Protein AF-A0A914ZSB6-F1 (afdb_monomer)

Solvent-accessible surface area (backbone atoms only — not comparable to full-atom values): 6988 Å² total; per-residue (Å²): 134,84,87,85,84,84,81,55,71,68,57,55,54,48,39,54,74,73,74,46,74,53,97,90,50,76,50,69,43,58,64,70,76,95,70,90,73,68,58,32,68,59,38,56,74,74,46,63,84,44,49,72,64,61,69,70,49,90,45,70,54,58,54,48,45,76,74,59,66,66,85,84,46,37,85,42,51,48,76,74,69,22,41,39,44,96,88,36,74,73,33,76,57,59,68,77,58,44,49,53,49,39,41,77,65,67,73,53,133

Radius of gyration: 15.62 Å; Cα contacts (8 Å, |Δi|>4): 97; chains: 1; bounding box: 37×29×42 Å

pLDDT: mean 90.07, std 10.66, range [39.5, 97.38]

Nearest PDB structures (foldseek):
  8u8u-assembly1_B  TM=1.479E-01  e=5.242E+00  Homo sapiens

Foldseek 3Di:
DDPPDDDDPVRQVVCVVVPHDDLVDAAADADEDDDDDDDQVCCVVPPVLVLVVVVPDDDPVVVVVVVDDDPRYFYDHQPSQADCHPVHRGHGDDPVSSVVNCVVSVSHD

InterPro domains:
  IPR036873 Rhodanese-like domain superfamily [G3DSA:3.40.250.10] (1-107)
  IPR036873 Rhodanese-like domain superfamily [SSF52821] (7-81)

Mean predicted aligned error: 4.67 Å

Structure (mmCIF, N/CA/C/O backbone):
data_AF-A0A914ZSB6-F1
#
_entry.id   AF-A0A914ZSB6-F1
#
loop_
_atom_site.group_PDB
_atom_site.id
_atom_site.type_symbol
_atom_site.label_atom_id
_atom_site.label_alt_id
_atom_site.label_comp_id
_atom_site.label_asym_id
_atom_site.label_entity_id
_atom_site.label_seq_id
_atom_site.pdbx_PDB_ins_code
_atom_site.Ca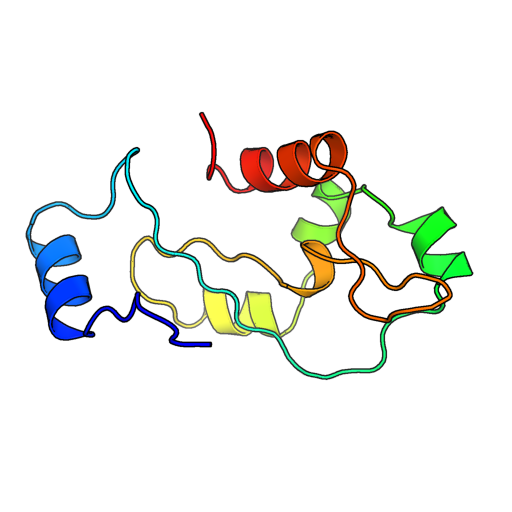rtn_x
_atom_site.Cartn_y
_atom_site.Cartn_z
_atom_site.occupancy
_atom_site.B_iso_or_equiv
_atom_site.auth_seq_id
_atom_site.auth_comp_id
_atom_site.auth_asym_id
_atom_site.auth_atom_id
_atom_site.pdbx_PDB_model_num
ATOM 1 N N . MET A 1 1 ? -20.293 -11.644 -11.214 1.00 39.50 1 MET A N 1
ATOM 2 C CA . MET A 1 1 ? -19.375 -11.891 -10.080 1.00 39.50 1 MET A CA 1
ATOM 3 C C . MET A 1 1 ? -19.821 -11.004 -8.924 1.00 39.50 1 MET A C 1
ATOM 5 O O . MET A 1 1 ? -19.769 -9.793 -9.070 1.00 39.50 1 MET A O 1
ATOM 9 N N . GLN A 1 2 ? -20.371 -11.565 -7.843 1.00 43.78 2 GLN A N 1
ATOM 10 C CA . GLN A 1 2 ? -20.782 -10.763 -6.681 1.00 43.78 2 GLN A CA 1
ATOM 11 C C . GLN A 1 2 ? -19.570 -10.513 -5.777 1.00 43.78 2 GLN A C 1
ATOM 13 O O . GLN A 1 2 ? -19.015 -11.456 -5.217 1.00 43.78 2 GLN A O 1
ATOM 18 N N . LEU A 1 3 ? -19.174 -9.249 -5.628 1.00 52.53 3 LEU A N 1
ATOM 19 C CA . LEU A 1 3 ? -18.281 -8.806 -4.557 1.00 52.53 3 LEU A CA 1
ATOM 20 C C . LEU A 1 3 ? -19.047 -8.943 -3.231 1.00 52.53 3 LEU A C 1
ATOM 22 O O . LEU A 1 3 ? -19.977 -8.183 -2.984 1.00 52.53 3 LEU A O 1
ATOM 26 N N . LYS A 1 4 ? -18.720 -9.949 -2.409 1.00 61.34 4 LYS A N 1
ATOM 27 C CA . LYS A 1 4 ? -19.451 -10.253 -1.160 1.00 61.34 4 LYS A CA 1
ATOM 28 C C . LYS A 1 4 ? -18.893 -9.591 0.107 1.00 61.34 4 LYS A C 1
ATOM 30 O O . LYS A 1 4 ? -19.423 -9.840 1.181 1.00 61.34 4 LYS A O 1
ATOM 35 N N . ASN A 1 5 ? -17.881 -8.729 0.013 1.00 77.25 5 ASN A N 1
ATOM 36 C CA . ASN A 1 5 ? -17.153 -8.253 1.195 1.00 77.25 5 ASN A CA 1
ATOM 37 C C . ASN A 1 5 ? -17.084 -6.719 1.236 1.00 77.25 5 ASN A C 1
ATOM 39 O O . ASN A 1 5 ? -16.064 -6.133 0.885 1.00 77.25 5 ASN A O 1
ATOM 43 N N . PHE A 1 6 ? -18.170 -6.074 1.665 1.00 87.62 6 PHE A N 1
ATOM 44 C CA . PHE A 1 6 ? -18.187 -4.646 1.996 1.00 87.62 6 PHE A CA 1
ATOM 45 C C . PHE A 1 6 ? -18.319 -4.471 3.508 1.00 87.62 6 PHE A C 1
ATOM 47 O O . PHE A 1 6 ? -19.098 -5.171 4.152 1.00 87.62 6 PHE A O 1
ATOM 54 N N . VAL A 1 7 ? -17.576 -3.518 4.069 1.00 88.94 7 VAL A N 1
ATOM 55 C CA . VAL A 1 7 ? -17.634 -3.154 5.488 1.00 88.94 7 VAL A CA 1
ATOM 56 C C . VAL A 1 7 ? -18.040 -1.688 5.586 1.00 88.94 7 VAL A C 1
ATOM 58 O O . VAL A 1 7 ? -17.519 -0.848 4.855 1.00 88.94 7 VAL A O 1
ATOM 61 N N . SER A 1 8 ? -18.994 -1.372 6.464 1.00 93.06 8 SER A N 1
ATOM 62 C CA . SER A 1 8 ? -19.456 0.007 6.651 1.00 93.06 8 SER A CA 1
ATOM 63 C C . SER A 1 8 ? -18.438 0.850 7.428 1.00 93.06 8 SER A C 1
ATOM 65 O O . SER A 1 8 ? -17.711 0.332 8.280 1.00 93.06 8 SER A O 1
ATOM 67 N N . CYS A 1 9 ? -18.452 2.171 7.230 1.00 94.12 9 CYS A N 1
ATOM 68 C CA . CYS A 1 9 ? -17.640 3.090 8.035 1.00 94.12 9 CYS A CA 1
ATOM 69 C C . CYS A 1 9 ? -17.987 3.017 9.531 1.00 94.12 9 CYS A C 1
ATOM 71 O O . CYS A 1 9 ? -17.108 3.181 10.371 1.00 94.12 9 CYS A O 1
ATOM 73 N N . VAL A 1 10 ? -19.250 2.726 9.874 1.00 96.19 10 VAL A N 1
ATOM 74 C CA . VAL A 1 10 ? -19.686 2.535 11.268 1.00 96.19 10 VAL A CA 1
ATOM 75 C C . VAL A 1 10 ? -18.992 1.323 11.885 1.00 96.19 10 VAL A C 1
ATOM 77 O O . VAL A 1 10 ? -18.510 1.395 13.010 1.00 96.19 10 VAL A O 1
ATOM 80 N N . THR A 1 11 ? -18.879 0.224 11.138 1.00 94.31 11 THR A N 1
ATOM 81 C CA . THR A 1 11 ? -18.159 -0.975 11.581 1.00 94.31 11 THR A CA 1
ATOM 82 C C . THR A 1 11 ? -16.681 -0.674 11.820 1.00 94.31 11 THR A C 1
ATOM 84 O O . THR A 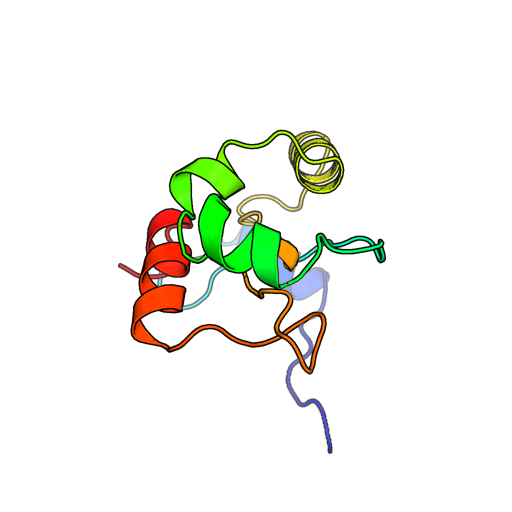1 11 ? -16.162 -1.024 12.875 1.00 94.31 11 THR A O 1
ATOM 87 N N . VAL A 1 12 ? -16.022 0.024 10.887 1.00 94.69 12 VAL A N 1
ATOM 88 C CA . VAL A 1 12 ? -14.617 0.446 11.041 1.00 94.69 12 VAL A CA 1
ATOM 89 C C . VAL A 1 12 ? -14.444 1.344 12.270 1.00 94.69 12 VAL A C 1
ATOM 91 O O . VAL A 1 12 ? -13.556 1.110 13.084 1.00 94.69 12 VAL A O 1
ATOM 94 N N . ALA A 1 13 ? -15.329 2.324 12.462 1.00 96.19 13 ALA A N 1
ATOM 95 C CA . ALA A 1 13 ? -15.294 3.203 13.627 1.00 96.19 13 ALA A CA 1
ATOM 96 C C . ALA A 1 13 ? -15.502 2.441 14.946 1.00 96.19 13 ALA A C 1
ATOM 98 O O . ALA A 1 13 ? -14.865 2.764 15.947 1.00 96.19 13 ALA A O 1
ATOM 99 N N . ASN A 1 14 ? -16.371 1.428 14.961 1.00 96.06 14 ASN A N 1
ATOM 100 C CA . ASN A 1 14 ? -16.586 0.592 16.140 1.00 96.06 14 ASN A CA 1
ATOM 101 C C . ASN A 1 14 ? -15.359 -0.270 16.457 1.00 96.06 14 ASN A C 1
ATOM 103 O O . ASN A 1 14 ? -14.980 -0.340 17.618 1.00 96.06 14 ASN A O 1
ATOM 107 N N . ILE A 1 15 ? -14.697 -0.851 15.449 1.00 94.81 15 ILE A N 1
ATOM 108 C CA . ILE A 1 15 ? -13.434 -1.589 15.630 1.00 94.81 15 ILE A CA 1
ATOM 109 C C . ILE A 1 15 ? -12.389 -0.692 16.302 1.00 94.81 15 ILE A C 1
ATOM 111 O O . ILE A 1 15 ? -11.825 -1.064 17.328 1.00 94.81 15 ILE A O 1
ATOM 115 N N . LEU A 1 16 ? -12.201 0.525 15.783 1.00 95.56 16 LEU A N 1
ATOM 116 C CA . LEU A 1 16 ? -11.262 1.496 16.352 1.00 95.56 16 LEU A CA 1
ATOM 117 C C . LEU A 1 16 ? -11.600 1.851 17.809 1.00 95.56 16 LEU A C 1
ATOM 119 O O . LEU A 1 16 ? -10.711 1.924 18.651 1.00 95.56 16 LEU A O 1
ATOM 123 N N . LYS A 1 17 ? -12.887 2.011 18.143 1.00 96.00 17 LYS A N 1
ATOM 124 C CA . LYS A 1 17 ? -13.338 2.271 19.524 1.00 96.00 17 LYS A CA 1
ATOM 125 C C . LYS A 1 17 ? -13.176 1.068 20.458 1.00 96.00 17 LYS A C 1
ATOM 127 O O . LYS A 1 17 ? -13.077 1.257 21.665 1.00 96.00 17 LYS A O 1
ATOM 132 N N . SER A 1 18 ? -13.176 -0.150 19.922 1.00 95.06 18 SER A N 1
ATOM 133 C CA . SER A 1 18 ? -13.104 -1.404 20.682 1.00 95.06 18 SER A CA 1
ATOM 134 C C . SER A 1 18 ? -11.684 -1.963 20.822 1.00 95.06 18 SER A C 1
ATOM 136 O O . SER A 1 18 ? -11.531 -3.123 21.199 1.00 95.06 18 SER A O 1
ATOM 138 N N . GLY A 1 19 ? -10.656 -1.154 20.552 1.00 93.00 19 GLY A N 1
ATOM 139 C CA . GLY A 1 19 ? -9.252 -1.540 20.724 1.00 93.00 19 GLY A CA 1
ATOM 140 C C . GLY A 1 19 ? -8.471 -1.750 19.426 1.00 93.00 19 GLY A C 1
ATOM 141 O O . GLY A 1 19 ? -7.360 -2.265 19.492 1.00 93.00 19 GLY A O 1
ATOM 142 N N . GLY A 1 20 ? -9.025 -1.353 18.277 1.00 93.00 20 GLY A N 1
ATOM 143 C CA . GLY A 1 20 ? -8.293 -1.303 17.011 1.00 93.00 20 GLY A CA 1
ATOM 144 C C . GLY A 1 20 ? -8.237 -2.625 16.243 1.00 93.00 20 GLY A C 1
ATOM 145 O O . GLY A 1 20 ? -8.959 -3.590 16.517 1.00 93.00 20 GLY A O 1
ATOM 146 N N . PHE A 1 21 ? -7.397 -2.637 15.213 1.00 91.50 21 PHE A N 1
ATOM 147 C CA . PHE A 1 21 ? -7.143 -3.778 14.338 1.00 91.50 21 PHE A CA 1
ATOM 148 C C . PHE A 1 21 ? -6.150 -4.761 14.978 1.00 91.50 21 PHE A C 1
ATOM 150 O O . PHE A 1 21 ? -5.317 -4.393 15.800 1.00 91.50 21 PHE A O 1
ATOM 157 N N . ASN A 1 22 ? -6.198 -6.037 14.586 1.00 87.12 22 ASN A N 1
ATOM 158 C CA . ASN A 1 22 ? -5.357 -7.087 15.179 1.00 87.12 22 ASN A CA 1
ATOM 159 C C . ASN A 1 22 ? -4.763 -8.026 14.119 1.00 87.12 22 ASN A C 1
ATOM 161 O O . ASN A 1 22 ? -4.918 -7.816 12.920 1.00 87.12 22 ASN A O 1
ATOM 165 N N . ASP A 1 23 ? -4.082 -9.085 14.554 1.00 83.31 23 ASP A N 1
ATOM 166 C CA . ASP A 1 23 ? -3.364 -9.995 13.652 1.00 83.31 23 ASP A CA 1
ATOM 167 C C . ASP A 1 23 ? -4.282 -10.797 12.712 1.00 83.31 23 ASP A C 1
ATOM 169 O O . ASP A 1 23 ? -3.815 -11.378 11.737 1.00 83.31 23 ASP A O 1
ATOM 173 N N . LYS A 1 24 ? -5.599 -10.818 12.960 1.00 85.38 24 LYS A N 1
ATOM 174 C CA . LYS A 1 24 ? -6.574 -11.468 12.071 1.00 85.38 24 LYS A CA 1
ATOM 175 C C . LYS A 1 24 ? -6.984 -10.583 10.899 1.00 85.38 24 LYS A C 1
ATOM 177 O O . LYS A 1 24 ? -7.396 -11.109 9.868 1.00 85.38 24 LYS A O 1
ATOM 182 N N . TYR A 1 25 ? -6.951 -9.261 11.062 1.00 87.06 25 TYR A N 1
ATOM 183 C CA . TYR A 1 25 ? -7.344 -8.323 10.016 1.00 87.06 25 TYR A CA 1
ATOM 184 C C . TYR A 1 25 ? -6.723 -6.942 10.248 1.00 87.06 25 TYR A C 1
ATOM 186 O O . TYR A 1 25 ? -6.757 -6.395 11.349 1.00 87.06 25 TYR A O 1
AT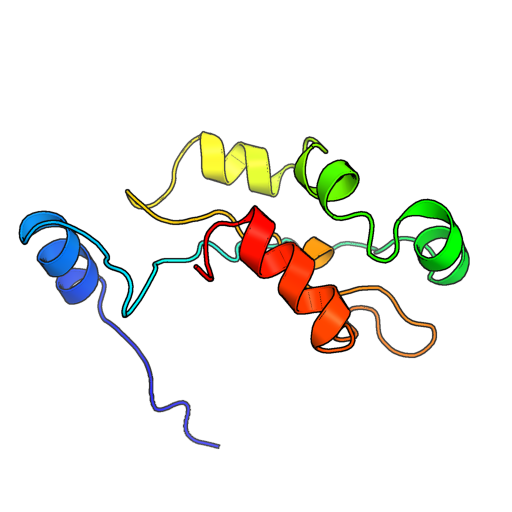OM 194 N N . ARG A 1 26 ? -6.198 -6.358 9.169 1.00 91.06 26 ARG A N 1
ATOM 195 C CA . ARG A 1 26 ? -5.578 -5.028 9.131 1.00 91.06 26 ARG A CA 1
ATOM 196 C C . ARG A 1 26 ? -6.363 -4.115 8.197 1.00 91.06 26 ARG A C 1
ATOM 198 O O . ARG A 1 26 ? -6.965 -4.586 7.230 1.00 91.06 26 ARG A O 1
ATOM 205 N N . LEU A 1 27 ? -6.319 -2.815 8.466 1.00 93.69 27 LEU A N 1
ATOM 206 C CA . LEU A 1 27 ? -6.814 -1.801 7.546 1.00 93.69 27 LEU A CA 1
ATOM 207 C C . LEU A 1 27 ? -5.682 -1.351 6.629 1.00 93.69 27 LEU A C 1
ATOM 209 O O . LEU A 1 27 ? -4.574 -1.087 7.085 1.00 9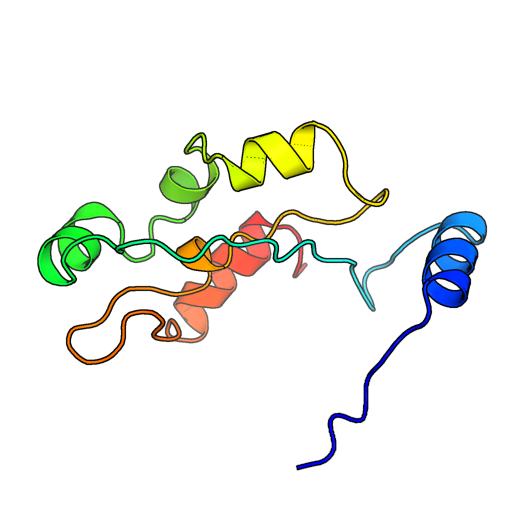3.69 27 LEU A O 1
ATOM 213 N N . ILE A 1 28 ? -5.964 -1.259 5.334 1.00 94.75 28 ILE A N 1
ATOM 214 C CA . ILE A 1 28 ? -4.979 -0.858 4.335 1.00 94.75 28 ILE A CA 1
ATOM 215 C C . ILE A 1 28 ? -5.545 0.317 3.547 1.00 94.75 28 ILE A C 1
ATOM 217 O O . ILE A 1 28 ? -6.659 0.244 3.027 1.00 94.75 28 ILE A O 1
ATOM 221 N N . ASP A 1 29 ? -4.764 1.387 3.451 1.00 95.19 29 ASP A N 1
ATOM 222 C CA . ASP A 1 29 ? -5.011 2.470 2.511 1.00 95.19 29 ASP A CA 1
ATOM 223 C C . ASP A 1 29 ? -4.298 2.152 1.192 1.00 95.19 29 ASP A C 1
ATOM 225 O O . ASP A 1 29 ? -3.070 2.226 1.099 1.00 95.19 29 ASP A O 1
ATOM 229 N N . CYS A 1 30 ? -5.090 1.787 0.183 1.00 93.12 30 CYS A N 1
ATOM 230 C CA . CYS A 1 30 ? -4.623 1.456 -1.164 1.00 93.12 30 CYS A CA 1
ATOM 231 C C . CYS A 1 30 ? -4.789 2.617 -2.159 1.00 93.12 30 CYS A C 1
ATOM 233 O O . CYS A 1 30 ? -4.931 2.383 -3.366 1.00 93.12 30 CYS A O 1
ATOM 235 N N . THR A 1 31 ? -4.839 3.867 -1.683 1.00 90.06 31 THR A N 1
ATOM 236 C CA . THR A 1 31 ? -5.019 5.035 -2.549 1.00 90.06 31 THR A CA 1
ATOM 237 C C . THR A 1 31 ? -3.909 5.096 -3.589 1.00 90.06 31 THR A C 1
ATOM 239 O O . THR A 1 31 ? -2.721 5.181 -3.283 1.00 90.06 31 THR A O 1
ATOM 242 N N . SER A 1 32 ? -4.314 5.097 -4.853 1.00 83.62 32 SER A N 1
ATOM 243 C CA . SER A 1 32 ? -3.423 5.240 -5.993 1.00 83.62 32 SER A CA 1
ATOM 244 C C . SER A 1 32 ? -3.996 6.248 -6.970 1.00 83.62 32 SER A C 1
ATOM 246 O O . SER A 1 32 ? -5.191 6.546 -6.966 1.00 83.62 32 SER A O 1
ATOM 248 N N . ARG A 1 33 ? -3.126 6.829 -7.795 1.00 78.94 33 ARG A N 1
ATOM 249 C CA . ARG A 1 33 ? -3.564 7.735 -8.858 1.00 78.94 33 ARG A CA 1
ATOM 250 C C . ARG A 1 33 ? -3.192 7.115 -10.182 1.00 78.94 33 ARG A C 1
ATOM 252 O O . ARG A 1 33 ? -2.065 6.660 -10.348 1.00 78.94 33 ARG A O 1
ATOM 259 N N . THR A 1 34 ? -4.124 7.158 -11.120 1.00 70.50 34 THR A N 1
ATOM 260 C CA . THR A 1 34 ? -3.862 6.811 -12.512 1.00 70.50 34 THR A CA 1
ATOM 261 C C . THR A 1 34 ? -2.781 7.738 -13.061 1.00 70.50 34 THR A C 1
ATOM 263 O O . THR A 1 34 ? -2.926 8.960 -13.018 1.00 70.50 34 THR A O 1
ATOM 266 N N . GLY A 1 35 ? -1.698 7.161 -13.565 1.00 70.06 35 GLY A N 1
ATOM 267 C CA . GLY A 1 35 ? -0.595 7.884 -14.183 1.00 70.06 35 GLY A CA 1
ATOM 268 C C . GLY A 1 35 ? 0.174 6.974 -15.130 1.00 70.06 35 GLY A C 1
ATOM 269 O O . GLY A 1 35 ? 0.052 5.749 -15.062 1.00 70.06 35 GLY A O 1
ATOM 270 N N . LEU A 1 36 ? 0.960 7.577 -16.021 1.00 68.62 36 LEU A N 1
ATOM 271 C CA . LEU A 1 36 ? 1.906 6.837 -16.851 1.00 68.62 36 LEU A CA 1
ATOM 272 C C . LEU A 1 36 ? 2.917 6.143 -15.936 1.00 68.62 36 LEU A C 1
ATOM 274 O O . LEU A 1 36 ? 3.588 6.790 -15.133 1.00 68.62 36 LEU A O 1
ATOM 278 N N . ARG A 1 37 ? 2.996 4.816 -16.040 1.00 78.75 37 ARG A N 1
ATOM 279 C CA . ARG A 1 37 ? 4.037 4.039 -15.367 1.00 78.75 37 ARG A CA 1
ATOM 280 C C . ARG A 1 37 ? 5.312 4.072 -16.204 1.00 78.75 37 ARG A C 1
ATOM 282 O O . ARG A 1 37 ? 5.244 4.216 -17.424 1.00 78.75 37 ARG A O 1
ATOM 289 N N . SER A 1 38 ? 6.457 3.925 -15.542 1.00 77.94 38 SER A N 1
ATOM 290 C CA . SER A 1 38 ? 7.761 3.819 -16.199 1.00 77.94 38 SER A CA 1
ATOM 291 C C . SER A 1 38 ? 7.767 2.730 -17.271 1.00 77.94 38 SER A C 1
ATOM 293 O O . SER A 1 38 ? 7.001 1.763 -17.200 1.00 77.94 38 SER A O 1
ATOM 295 N N . ASN A 1 39 ? 8.671 2.869 -18.243 1.00 89.06 39 ASN A N 1
ATOM 296 C CA . ASN A 1 39 ? 8.905 1.837 -19.245 1.00 89.06 39 ASN A CA 1
ATOM 297 C C . ASN A 1 39 ? 9.185 0.491 -18.551 1.00 89.06 39 ASN A C 1
ATOM 299 O O . ASN A 1 39 ? 9.964 0.434 -17.598 1.00 89.06 39 ASN A O 1
ATOM 303 N N . HIS A 1 40 ? 8.560 -0.591 -19.024 1.00 90.75 40 HIS A N 1
ATOM 304 C CA . HIS A 1 40 ? 8.690 -1.909 -18.400 1.00 90.75 40 HIS A CA 1
ATOM 305 C C . HIS A 1 40 ? 10.151 -2.381 -18.300 1.00 90.75 40 HIS A C 1
ATOM 307 O O . HIS A 1 40 ? 10.505 -3.031 -17.320 1.00 90.75 40 HIS A O 1
ATOM 313 N N . LYS A 1 41 ? 11.006 -2.047 -19.281 1.00 94.88 41 LYS A N 1
ATOM 314 C CA . LYS A 1 41 ? 12.427 -2.434 -19.290 1.00 94.88 41 LYS A CA 1
ATOM 315 C C . LYS A 1 41 ? 13.183 -1.744 -18.165 1.00 94.88 41 LYS A C 1
ATOM 317 O O . LYS A 1 41 ? 13.776 -2.408 -17.323 1.00 94.88 41 LYS A O 1
ATOM 322 N N . GLU A 1 42 ? 13.052 -0.423 -18.100 1.00 93.94 42 GLU A N 1
ATOM 323 C CA . GLU A 1 42 ? 13.667 0.401 -17.063 1.00 93.94 42 GLU A CA 1
ATOM 324 C C . GLU A 1 42 ? 13.184 -0.011 -15.667 1.00 93.94 42 GLU A C 1
ATOM 326 O O . GLU A 1 42 ? 13.989 -0.195 -14.757 1.00 93.94 42 GLU A O 1
ATOM 331 N N . TYR A 1 43 ? 11.877 -0.241 -15.494 1.00 94.06 43 TYR A N 1
ATOM 332 C CA . TYR A 1 43 ? 11.349 -0.689 -14.208 1.00 94.06 43 TYR A CA 1
ATOM 333 C C . TYR A 1 43 ? 11.916 -2.047 -13.799 1.00 94.06 43 TYR A C 1
ATOM 335 O O . TYR A 1 43 ? 12.270 -2.249 -12.635 1.00 94.06 43 TYR A O 1
ATOM 343 N N . LYS A 1 44 ? 12.022 -2.977 -14.755 1.00 93.94 44 LYS A N 1
ATOM 344 C CA . LYS A 1 44 ? 12.568 -4.310 -14.510 1.00 93.94 44 LYS A CA 1
ATOM 345 C C . LYS A 1 44 ? 14.021 -4.257 -14.037 1.00 93.94 44 LYS A C 1
ATOM 347 O O . LYS A 1 44 ? 14.377 -4.989 -13.121 1.00 93.94 44 LYS A O 1
ATOM 352 N N . GLU A 1 45 ? 14.830 -3.389 -14.632 1.00 95.25 45 GLU A N 1
ATOM 353 C CA . GLU A 1 45 ? 16.253 -3.241 -14.306 1.00 95.25 45 GLU A CA 1
ATOM 354 C C .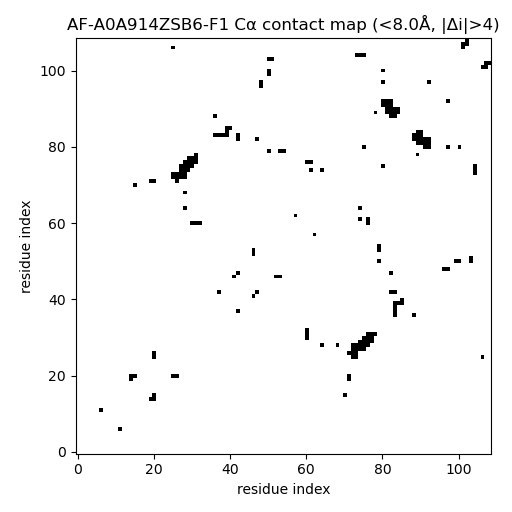 GLU A 1 45 ? 16.477 -2.470 -12.998 1.00 95.25 45 GLU A C 1
ATOM 356 O O . GLU A 1 45 ? 17.284 -2.862 -12.147 1.00 95.25 45 GLU A O 1
ATOM 361 N N . LEU A 1 46 ? 15.745 -1.372 -12.807 1.00 94.38 46 LEU A N 1
ATOM 362 C CA . LEU A 1 46 ? 16.029 -0.426 -11.734 1.00 94.38 46 LEU A CA 1
ATOM 363 C C . LEU A 1 46 ? 15.229 -0.685 -10.461 1.00 94.38 46 LEU A C 1
ATOM 365 O O . LEU A 1 46 ? 15.777 -0.461 -9.384 1.00 94.38 46 LEU A O 1
ATOM 369 N N . PHE A 1 47 ? 13.992 -1.181 -10.553 1.00 94.94 47 PHE A N 1
ATOM 370 C CA . PHE A 1 47 ? 13.031 -1.120 -9.442 1.00 94.94 47 PHE A CA 1
ATOM 371 C C . PHE A 1 47 ? 12.368 -2.452 -9.069 1.00 94.94 47 PHE A C 1
ATOM 373 O O . PHE A 1 47 ? 11.863 -2.582 -7.955 1.00 94.94 47 PHE A O 1
ATOM 380 N N . TYR A 1 48 ? 12.355 -3.448 -9.956 1.00 96.31 48 TYR A N 1
ATOM 381 C CA . TYR A 1 48 ? 11.597 -4.685 -9.750 1.00 96.31 48 TYR A CA 1
ATOM 382 C C . TYR A 1 48 ? 11.975 -5.415 -8.456 1.00 96.31 48 TYR A C 1
ATOM 384 O O . TYR A 1 48 ? 13.103 -5.876 -8.289 1.00 96.31 48 TYR A O 1
ATOM 392 N N . GLY A 1 49 ? 11.010 -5.524 -7.537 1.00 95.44 49 GLY A N 1
ATOM 393 C CA . GLY A 1 49 ? 11.187 -6.183 -6.241 1.00 95.44 49 GLY A CA 1
ATOM 394 C C . GLY A 1 49 ? 12.039 -5.412 -5.225 1.00 95.44 49 GLY A C 1
ATOM 395 O O . GLY A 1 49 ? 12.214 -5.900 -4.111 1.00 95.44 49 GLY A O 1
ATOM 396 N N . LYS A 1 50 ? 12.543 -4.214 -5.557 1.00 96.69 50 LYS A N 1
ATOM 397 C CA . LYS A 1 50 ? 13.324 -3.357 -4.646 1.00 96.69 50 LYS A CA 1
ATOM 398 C C . LYS A 1 50 ? 12.397 -2.533 -3.752 1.00 96.69 50 LYS A C 1
ATOM 400 O O . LYS A 1 50 ? 12.351 -1.305 -3.827 1.00 96.69 50 LYS A O 1
ATOM 405 N N . PHE A 1 51 ? 11.601 -3.226 -2.943 1.00 96.69 51 PHE A N 1
ATOM 406 C CA . PHE A 1 51 ? 10.513 -2.616 -2.183 1.00 96.69 51 PHE A CA 1
ATOM 407 C C . PHE A 1 51 ? 10.990 -1.597 -1.151 1.00 96.69 51 PHE A C 1
ATOM 409 O O . PHE A 1 51 ? 10.352 -0.557 -1.030 1.00 96.69 51 PHE A O 1
ATOM 416 N N . ASP A 1 52 ? 12.125 -1.820 -0.485 1.00 95.25 52 ASP A N 1
ATOM 417 C CA . ASP A 1 52 ? 12.690 -0.849 0.461 1.00 95.25 52 ASP A CA 1
ATOM 418 C C . ASP A 1 52 ? 12.930 0.518 -0.198 1.00 95.25 52 ASP A C 1
ATOM 420 O O . ASP A 1 52 ? 12.523 1.557 0.323 1.00 95.25 52 ASP A O 1
ATOM 424 N N . GLN A 1 53 ? 13.515 0.516 -1.403 1.00 95.19 53 GLN A N 1
ATOM 425 C CA . GLN A 1 53 ? 13.747 1.729 -2.188 1.00 95.19 53 GLN A CA 1
ATOM 426 C C . GLN A 1 53 ? 12.428 2.382 -2.616 1.00 95.19 53 GLN A C 1
ATOM 428 O O . GLN A 1 53 ? 12.279 3.601 -2.541 1.00 95.19 53 GLN A O 1
ATOM 433 N N . LEU A 1 54 ? 11.471 1.574 -3.077 1.00 94.31 54 LEU A N 1
ATOM 434 C CA . LEU A 1 54 ? 10.182 2.064 -3.556 1.00 94.31 54 LEU A CA 1
ATOM 435 C C . LEU A 1 54 ? 9.340 2.683 -2.430 1.00 94.31 54 LEU A C 1
ATOM 437 O O . LEU A 1 54 ? 8.731 3.725 -2.641 1.00 94.31 54 LEU A O 1
ATOM 441 N N . ILE A 1 55 ? 9.334 2.088 -1.233 1.00 93.94 55 ILE A N 1
ATOM 442 C CA . ILE A 1 55 ? 8.616 2.602 -0.051 1.00 93.94 55 ILE A CA 1
ATOM 443 C C . ILE A 1 55 ? 9.259 3.898 0.463 1.00 93.94 55 ILE A C 1
ATOM 445 O O . ILE A 1 55 ? 8.566 4.827 0.897 1.00 93.94 55 ILE A O 1
ATOM 449 N N . ALA A 1 56 ? 10.592 3.976 0.416 1.00 94.00 56 ALA A N 1
ATOM 450 C CA . ALA A 1 56 ? 11.328 5.168 0.820 1.00 94.00 56 ALA A CA 1
ATOM 451 C C . ALA A 1 56 ? 11.035 6.375 -0.086 1.00 94.00 56 ALA A C 1
ATOM 453 O O . ALA A 1 56 ? 11.149 7.513 0.367 1.00 94.00 56 ALA A O 1
ATOM 454 N N . ALA A 1 57 ? 10.616 6.148 -1.336 1.00 92.06 57 ALA A N 1
ATOM 455 C CA . ALA A 1 57 ? 10.301 7.218 -2.269 1.00 92.06 57 ALA A CA 1
ATOM 456 C C . ALA A 1 57 ? 9.143 8.104 -1.774 1.00 92.06 57 ALA A C 1
ATOM 458 O O . ALA A 1 57 ? 8.135 7.648 -1.229 1.00 92.06 57 ALA A O 1
ATOM 459 N N . GLU A 1 58 ? 9.280 9.407 -2.009 1.00 91.50 58 GLU A N 1
ATOM 460 C CA . GLU A 1 58 ? 8.269 10.399 -1.657 1.00 91.50 58 GLU A CA 1
ATOM 461 C C . GLU A 1 58 ? 7.232 10.537 -2.775 1.00 91.50 58 GLU A C 1
ATOM 463 O O . GLU A 1 58 ? 7.369 11.362 -3.683 1.00 91.50 58 GLU A O 1
ATOM 468 N N . THR A 1 59 ? 6.172 9.729 -2.710 1.00 90.69 59 THR A N 1
ATOM 469 C CA . THR A 1 59 ? 5.045 9.801 -3.650 1.00 90.69 59 THR A CA 1
ATOM 470 C C . THR A 1 59 ? 3.979 10.788 -3.177 1.00 90.69 59 THR A C 1
ATOM 472 O O . THR A 1 59 ? 3.870 11.133 -1.998 1.00 90.69 59 THR A O 1
ATOM 475 N N . ARG A 1 60 ? 3.151 11.273 -4.107 1.00 90.88 60 ARG A N 1
ATOM 476 C CA . ARG A 1 60 ? 2.035 12.164 -3.762 1.00 90.88 60 ARG A CA 1
ATOM 477 C C . ARG A 1 60 ? 1.002 11.458 -2.881 1.00 90.88 60 ARG A C 1
ATOM 479 O O . ARG A 1 60 ? 0.475 12.074 -1.966 1.00 90.88 60 ARG A O 1
ATOM 486 N N . GLN A 1 61 ? 0.731 10.187 -3.153 1.00 92.25 61 GLN A N 1
ATOM 487 C CA . GLN A 1 61 ? -0.222 9.357 -2.422 1.00 92.25 61 GLN A CA 1
ATOM 488 C C . GLN A 1 61 ? 0.265 9.105 -0.998 1.00 92.25 61 GLN A C 1
ATOM 490 O O . GLN A 1 61 ? -0.508 9.276 -0.063 1.00 92.25 61 GLN A O 1
ATOM 495 N N . LYS A 1 62 ? 1.564 8.831 -0.822 1.00 93.44 62 LYS A N 1
ATOM 496 C CA . LYS A 1 62 ? 2.192 8.756 0.499 1.00 93.44 62 LYS A CA 1
ATOM 497 C C . LYS A 1 62 ? 2.043 10.076 1.254 1.00 93.44 62 LYS A C 1
ATOM 499 O O . LYS A 1 62 ? 1.632 10.072 2.406 1.00 93.44 62 LYS A O 1
ATOM 504 N N . LYS A 1 63 ? 2.287 11.221 0.606 1.00 94.81 63 LYS A N 1
ATOM 505 C CA . LYS A 1 63 ? 2.074 12.547 1.223 1.00 94.81 63 LYS A CA 1
ATOM 506 C C . LYS A 1 63 ? 0.615 12.794 1.614 1.00 94.81 63 LYS A C 1
ATOM 508 O O . LYS A 1 63 ? 0.360 13.363 2.671 1.00 94.81 63 LYS A O 1
ATOM 513 N N . GLU A 1 64 ? -0.336 12.384 0.777 1.00 94.38 64 GLU A N 1
ATOM 514 C CA . GLU A 1 64 ? -1.774 12.492 1.055 1.00 94.38 64 GLU A CA 1
ATOM 515 C C . GLU A 1 64 ? -2.168 11.618 2.259 1.00 94.38 64 GLU A C 1
ATOM 517 O O . GLU A 1 64 ? -2.774 12.135 3.197 1.00 94.38 64 GLU A O 1
ATOM 522 N N . TYR A 1 65 ? -1.715 10.363 2.294 1.00 95.69 65 TYR A N 1
ATOM 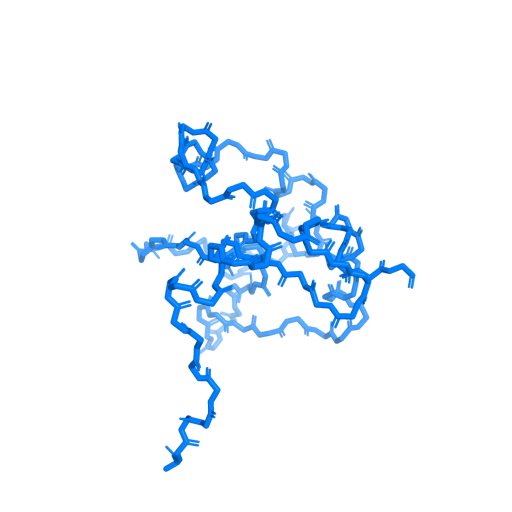523 C CA . TYR A 1 65 ? -1.876 9.451 3.430 1.00 95.69 65 TYR A CA 1
ATOM 524 C C . TYR A 1 65 ? -1.273 10.025 4.724 1.00 95.69 65 TYR A C 1
ATOM 526 O O . TYR A 1 65 ? -1.933 10.076 5.761 1.00 95.69 65 TYR A O 1
ATOM 534 N N . MET A 1 66 ? -0.039 10.538 4.669 1.00 95.38 66 MET A N 1
ATOM 535 C CA . MET A 1 66 ? 0.628 11.134 5.833 1.00 95.38 66 MET A CA 1
ATOM 536 C C . MET A 1 66 ? -0.091 12.389 6.341 1.00 95.38 66 MET A C 1
ATOM 538 O O . MET A 1 66 ? -0.045 12.679 7.534 1.00 95.38 66 MET A O 1
ATOM 542 N N . LYS A 1 67 ? -0.766 13.134 5.455 1.00 96.75 67 LYS A N 1
ATOM 543 C CA . LYS A 1 67 ? -1.573 14.300 5.834 1.00 96.75 67 LYS A CA 1
ATOM 544 C C . LYS A 1 67 ? -2.857 13.889 6.554 1.00 96.75 67 LYS A C 1
ATOM 546 O O . LYS A 1 67 ? -3.249 14.552 7.510 1.00 96.75 67 LYS A O 1
ATOM 551 N N . CYS A 1 68 ? -3.544 12.860 6.062 1.00 96.38 68 CYS A N 1
ATOM 552 C CA . CYS A 1 68 ? -4.768 12.354 6.667 1.00 96.38 68 CYS A CA 1
ATOM 553 C C . CYS A 1 68 ? -5.049 10.925 6.194 1.00 96.38 68 CYS A C 1
ATOM 555 O O . CYS A 1 68 ? -5.172 10.681 4.996 1.00 96.38 68 CYS A O 1
ATOM 557 N N . HIS A 1 69 ? -5.211 10.009 7.144 1.00 96.25 69 HIS A N 1
ATOM 558 C CA . HIS A 1 69 ? -5.651 8.637 6.912 1.00 96.25 69 HIS A CA 1
ATOM 559 C C . HIS A 1 69 ? -6.518 8.172 8.087 1.00 96.25 69 HIS A C 1
ATOM 561 O O . HIS A 1 69 ? -6.560 8.810 9.144 1.00 96.25 69 HIS A O 1
ATOM 567 N N . ILE A 1 70 ? -7.233 7.062 7.898 1.00 96.56 70 ILE A N 1
ATOM 568 C CA . ILE A 1 70 ? -7.962 6.405 8.989 1.00 96.56 70 ILE A CA 1
ATOM 569 C C . ILE A 1 70 ? -6.930 5.868 9.996 1.00 96.56 70 ILE A C 1
ATOM 571 O O . ILE A 1 70 ? -5.965 5.247 9.551 1.00 96.56 70 ILE A O 1
ATOM 575 N N . PRO A 1 71 ? -7.112 6.056 11.319 1.00 95.31 71 PRO A N 1
ATOM 576 C CA . PRO A 1 71 ? -6.185 5.526 12.317 1.00 95.31 71 PRO A CA 1
ATOM 577 C C . PRO A 1 71 ? -5.880 4.038 12.105 1.00 95.31 71 PRO A C 1
ATOM 579 O O . PRO A 1 71 ? -6.771 3.271 11.744 1.00 95.31 71 PRO A O 1
ATOM 582 N N . GLU A 1 72 ? -4.621 3.652 12.327 1.00 94.31 72 GLU A N 1
ATOM 583 C CA . GLU A 1 72 ? -4.098 2.283 12.154 1.00 94.31 72 GLU A CA 1
ATOM 584 C C . GLU A 1 72 ? -4.154 1.711 10.726 1.00 94.31 72 GLU A C 1
ATOM 586 O O . GLU A 1 72 ? -3.743 0.568 10.514 1.00 94.31 72 GLU A O 1
ATOM 591 N N . ALA A 1 73 ? -4.620 2.474 9.730 1.00 95.94 73 ALA A N 1
ATOM 592 C CA . ALA A 1 73 ? -4.448 2.073 8.341 1.00 95.94 73 ALA A CA 1
ATOM 593 C C . ALA A 1 73 ? -2.955 1.975 8.016 1.00 95.94 73 ALA A C 1
ATOM 595 O O . ALA A 1 73 ? -2.162 2.770 8.504 1.00 95.94 73 ALA A O 1
ATOM 596 N N . VAL A 1 74 ? -2.577 1.015 7.177 1.00 95.38 74 VAL A N 1
ATOM 597 C CA . VAL A 1 74 ? -1.228 0.903 6.616 1.00 95.38 74 VAL A CA 1
ATOM 598 C C . VAL A 1 74 ? -1.258 1.404 5.179 1.00 95.38 74 VAL A C 1
ATOM 600 O O . VAL A 1 74 ? -2.104 0.974 4.395 1.00 95.38 74 VAL A O 1
ATOM 603 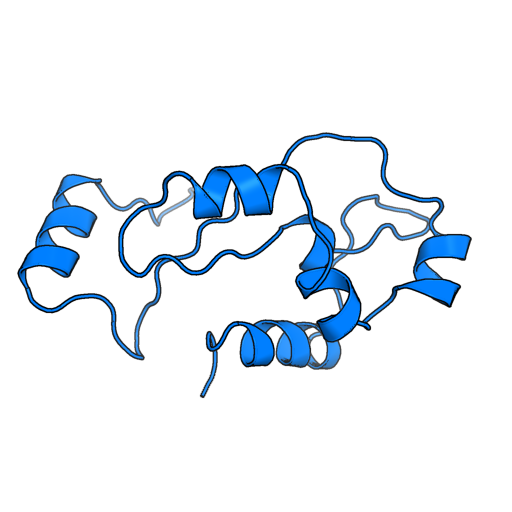N N . HIS A 1 75 ? -0.331 2.284 4.807 1.00 95.44 75 HIS A N 1
ATOM 604 C CA . HIS A 1 75 ? -0.202 2.715 3.418 1.00 95.44 75 HIS A CA 1
ATOM 605 C C . HIS A 1 75 ? 0.360 1.587 2.544 1.00 95.44 75 HIS A C 1
ATOM 607 O O . HIS A 1 75 ? 1.533 1.230 2.656 1.00 95.44 75 HIS A O 1
ATOM 613 N N . MET A 1 76 ? -0.463 1.056 1.642 1.00 95.19 76 MET A N 1
ATOM 614 C CA . MET A 1 76 ? -0.032 0.137 0.593 1.00 95.19 76 MET A CA 1
ATOM 615 C C . MET A 1 76 ? -0.166 0.835 -0.754 1.00 95.19 76 MET A C 1
ATOM 617 O O . MET A 1 76 ? -1.248 0.923 -1.332 1.00 95.19 76 MET A O 1
ATOM 621 N N . ASP A 1 77 ? 0.952 1.308 -1.292 1.00 93.00 77 ASP A N 1
ATOM 622 C CA . ASP A 1 77 ? 0.957 1.908 -2.619 1.00 93.00 77 ASP A CA 1
ATOM 623 C C . ASP A 1 77 ? 0.724 0.821 -3.684 1.00 93.00 77 ASP A C 1
ATOM 625 O O . ASP A 1 77 ? 1.533 -0.089 -3.885 1.00 93.00 77 ASP A O 1
ATOM 629 N N . PHE A 1 78 ? -0.391 0.930 -4.406 1.00 91.94 78 PHE A N 1
ATOM 630 C CA . PHE A 1 78 ? -0.760 0.014 -5.485 1.00 91.94 78 PHE A CA 1
ATOM 631 C C . PHE A 1 78 ? 0.309 -0.090 -6.591 1.00 91.94 78 PHE A C 1
ATOM 633 O O . PHE A 1 78 ? 0.488 -1.156 -7.189 1.00 91.94 78 PHE A O 1
ATOM 640 N N . HIS A 1 79 ? 1.046 0.989 -6.872 1.00 90.75 79 HIS A N 1
ATOM 641 C CA . HIS A 1 79 ? 2.140 0.975 -7.846 1.00 90.75 79 HIS A CA 1
ATOM 642 C C . HIS A 1 79 ? 3.389 0.267 -7.324 1.00 90.75 79 HIS A C 1
ATOM 644 O O . HIS A 1 79 ? 4.243 -0.113 -8.120 1.00 90.75 79 HIS A O 1
ATOM 650 N N . ILE A 1 80 ? 3.517 0.082 -6.015 1.00 93.75 80 ILE A N 1
ATOM 651 C CA . ILE A 1 80 ? 4.562 -0.759 -5.431 1.00 93.75 80 ILE A CA 1
ATOM 652 C C . ILE A 1 80 ? 4.066 -2.206 -5.356 1.00 93.75 80 ILE A C 1
ATOM 654 O O . ILE A 1 80 ? 4.821 -3.123 -5.655 1.00 93.75 80 ILE A O 1
ATOM 658 N N . ALA A 1 81 ? 2.780 -2.415 -5.055 1.00 94.38 81 ALA A N 1
ATOM 659 C CA . ALA A 1 81 ? 2.133 -3.728 -4.999 1.00 94.38 81 ALA A CA 1
ATOM 660 C C . ALA A 1 81 ? 2.072 -4.460 -6.356 1.00 94.38 81 ALA A C 1
ATOM 662 O O . ALA A 1 81 ? 1.882 -5.675 -6.407 1.00 94.38 81 ALA A O 1
ATOM 663 N N . THR A 1 82 ? 2.225 -3.726 -7.459 1.00 94.56 82 THR A N 1
ATOM 664 C CA . THR A 1 82 ? 2.201 -4.231 -8.839 1.00 94.56 82 THR A CA 1
ATOM 665 C C . THR A 1 82 ? 3.391 -3.694 -9.625 1.00 94.56 82 THR A C 1
ATOM 667 O O . THR A 1 82 ? 4.019 -2.722 -9.214 1.00 94.56 82 THR A O 1
ATOM 670 N N . TYR A 1 83 ? 3.679 -4.251 -10.798 1.00 94.81 83 TYR A N 1
ATOM 671 C CA . TYR A 1 83 ? 4.725 -3.729 -11.685 1.00 94.81 83 TYR A CA 1
ATOM 672 C C . TYR A 1 83 ? 4.232 -3.547 -13.125 1.00 94.81 83 TYR A C 1
ATOM 674 O O . TYR A 1 83 ? 3.325 -4.265 -13.556 1.00 94.81 83 TYR A O 1
ATOM 682 N N . PRO A 1 84 ? 4.825 -2.616 -13.897 1.00 94.81 84 PRO A N 1
ATOM 683 C CA . PRO A 1 84 ? 4.584 -2.529 -15.326 1.00 94.81 84 PRO A CA 1
ATOM 684 C C . PRO A 1 84 ? 5.355 -3.651 -16.027 1.00 94.81 84 PRO A C 1
ATOM 686 O O . PRO A 1 84 ? 6.580 -3.630 -16.133 1.00 94.81 84 PRO A O 1
ATOM 689 N N . SER A 1 85 ? 4.629 -4.666 -16.477 1.00 93.44 85 SER A N 1
ATOM 690 C CA . SER A 1 85 ? 5.162 -5.702 -17.362 1.00 93.44 85 SER A CA 1
ATOM 691 C C . SER A 1 85 ? 5.123 -5.242 -18.820 1.00 93.44 85 SER A C 1
ATOM 693 O O . SER A 1 85 ? 4.558 -4.199 -19.141 1.00 93.44 85 SER A O 1
ATOM 695 N N . GLU A 1 86 ? 5.678 -6.054 -19.715 1.00 93.44 86 GLU A N 1
ATOM 696 C CA . GLU A 1 86 ? 5.573 -5.841 -21.162 1.00 93.44 86 GLU A CA 1
ATOM 697 C C . GLU A 1 86 ? 4.113 -5.801 -21.653 1.00 93.44 86 GLU A C 1
ATOM 699 O O . GLU A 1 86 ? 3.792 -5.045 -22.565 1.00 93.44 86 GLU A O 1
ATOM 704 N N . TYR A 1 87 ? 3.221 -6.568 -21.014 1.00 92.50 87 TYR A N 1
ATOM 705 C CA . TYR A 1 87 ? 1.847 -6.785 -21.488 1.00 92.50 87 TYR A CA 1
ATOM 706 C C . TYR A 1 87 ? 0.770 -6.100 -20.644 1.00 92.50 87 TYR A C 1
ATOM 708 O O . TYR A 1 87 ? -0.378 -5.992 -21.064 1.00 92.50 87 TYR A O 1
ATOM 716 N N . SER A 1 88 ? 1.110 -5.669 -19.431 1.00 91.38 88 SER A N 1
ATOM 717 C CA . SER A 1 88 ? 0.167 -5.060 -18.496 1.00 91.38 88 SER A CA 1
ATOM 718 C C . SER A 1 88 ? 0.865 -4.023 -17.628 1.00 91.38 88 SER A C 1
ATOM 720 O O . SER A 1 88 ? 1.893 -4.347 -17.019 1.00 91.38 88 SER A O 1
ATOM 722 N N . PRO A 1 89 ? 0.288 -2.817 -17.485 1.00 89.00 89 PRO A N 1
ATOM 723 C CA . PRO A 1 89 ? 0.819 -1.804 -16.591 1.00 89.00 89 PRO A CA 1
ATOM 724 C C . PRO A 1 89 ? 0.708 -2.223 -15.124 1.00 89.00 89 PRO A C 1
ATOM 726 O O . PRO A 1 89 ? 1.425 -1.664 -14.314 1.00 89.00 89 PRO A O 1
ATOM 729 N N . CYS A 1 90 ? -0.147 -3.180 -14.754 1.00 91.62 90 CYS A N 1
ATOM 730 C CA . CYS A 1 90 ? -0.376 -3.579 -13.363 1.00 91.62 90 CYS A CA 1
ATOM 731 C C . CYS A 1 90 ? -0.305 -5.101 -13.221 1.00 91.62 90 CYS A C 1
ATOM 733 O O . CYS A 1 90 ? -1.280 -5.754 -12.854 1.00 91.62 90 CYS A O 1
ATOM 735 N N . ALA A 1 91 ? 0.848 -5.676 -13.556 1.00 95.19 91 ALA A N 1
ATOM 736 C CA . ALA A 1 91 ? 1.102 -7.094 -13.353 1.00 95.19 91 ALA A CA 1
ATOM 737 C C . ALA A 1 91 ? 1.347 -7.413 -11.870 1.00 95.19 91 ALA A C 1
ATOM 739 O O . ALA A 1 91 ? 1.906 -6.606 -11.121 1.00 95.19 91 ALA A O 1
ATOM 740 N N . LEU A 1 92 ? 0.930 -8.612 -11.459 1.00 96.44 92 LEU A N 1
ATOM 741 C CA . LEU A 1 92 ? 1.127 -9.123 -10.105 1.00 96.44 92 LEU A CA 1
ATOM 742 C C . LEU A 1 92 ? 2.506 -9.761 -9.974 1.00 96.44 92 LEU A C 1
ATOM 744 O O . LEU A 1 92 ? 2.914 -10.556 -10.821 1.00 96.44 92 LEU A O 1
ATOM 748 N N . TYR A 1 93 ? 3.209 -9.446 -8.889 1.00 96.88 93 TYR A N 1
ATOM 749 C CA . TYR A 1 93 ? 4.460 -10.116 -8.559 1.00 96.88 93 TYR A CA 1
ATOM 750 C C . TYR A 1 93 ? 4.237 -11.607 -8.261 1.00 96.88 93 TYR A C 1
ATOM 752 O O . TYR A 1 93 ? 3.193 -11.982 -7.719 1.00 96.88 93 TYR A O 1
ATOM 760 N N . PRO A 1 94 ? 5.241 -12.463 -8.519 1.00 97.38 94 PRO A N 1
ATOM 761 C CA . PRO A 1 94 ? 5.272 -13.808 -7.964 1.00 97.38 94 PRO A CA 1
ATOM 762 C C . PRO A 1 94 ? 5.063 -13.788 -6.438 1.00 97.38 94 PRO A C 1
ATOM 764 O O . PRO A 1 94 ? 5.603 -12.897 -5.772 1.00 97.38 94 PRO A O 1
ATOM 767 N N . PRO A 1 95 ? 4.370 -14.784 -5.849 1.00 96.50 95 PRO A N 1
ATOM 768 C CA . PRO A 1 95 ? 4.000 -14.762 -4.431 1.00 96.50 95 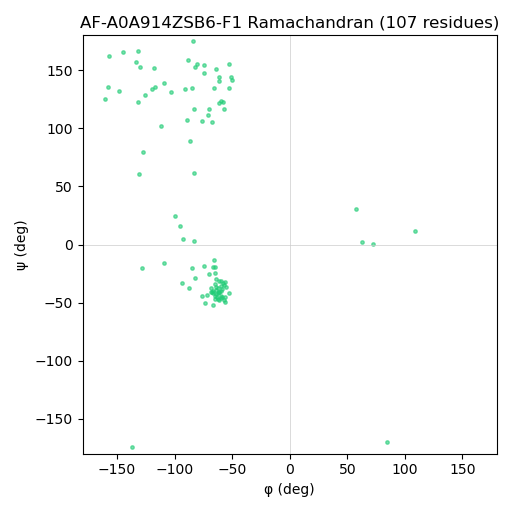PRO A CA 1
ATOM 769 C C . PRO A 1 95 ? 5.165 -14.512 -3.467 1.00 96.50 95 PRO A C 1
ATOM 771 O O . PRO A 1 95 ? 5.032 -13.722 -2.540 1.00 96.50 95 PRO A O 1
ATOM 774 N N . ARG A 1 96 ? 6.332 -15.126 -3.708 1.00 95.44 96 ARG A N 1
ATOM 775 C CA . ARG A 1 96 ? 7.527 -14.943 -2.861 1.00 95.44 96 ARG A CA 1
ATOM 776 C C . ARG A 1 96 ? 8.076 -13.517 -2.898 1.00 95.44 96 ARG A C 1
ATOM 778 O O . ARG A 1 96 ? 8.587 -13.045 -1.890 1.00 95.44 96 ARG A O 1
ATOM 785 N N . ILE A 1 97 ? 7.968 -12.843 -4.042 1.00 96.88 97 ILE A N 1
ATOM 786 C CA . ILE A 1 97 ? 8.403 -11.453 -4.185 1.00 96.88 97 ILE A CA 1
ATOM 787 C C . ILE A 1 97 ? 7.395 -10.555 -3.470 1.00 96.88 97 ILE A C 1
ATOM 789 O O . ILE A 1 97 ? 7.778 -9.792 -2.592 1.00 96.88 97 ILE A O 1
ATOM 793 N N . PHE A 1 98 ? 6.098 -10.713 -3.744 1.00 96.94 98 PHE A N 1
ATOM 794 C CA . PHE A 1 98 ? 5.067 -9.918 -3.073 1.00 96.94 98 PHE A CA 1
ATOM 795 C C . PHE A 1 98 ? 5.071 -10.091 -1.545 1.00 96.94 98 PHE A C 1
ATOM 797 O O . PHE A 1 98 ? 4.873 -9.130 -0.806 1.00 96.94 98 PHE A O 1
ATOM 804 N N . GLN A 1 99 ? 5.364 -11.301 -1.058 1.00 95.69 99 GLN A N 1
ATOM 805 C CA . GLN A 1 99 ? 5.506 -11.591 0.368 1.00 95.69 99 GLN A CA 1
ATOM 806 C C . GLN A 1 99 ? 6.543 -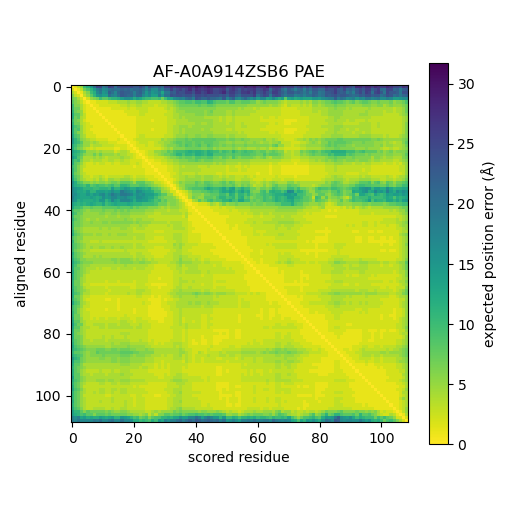10.694 1.055 1.00 95.69 99 GLN A C 1
ATOM 808 O O . GLN A 1 99 ? 6.346 -10.312 2.208 1.00 95.69 99 GLN A O 1
ATOM 813 N N . HIS A 1 100 ? 7.637 -10.350 0.372 1.00 95.25 100 HIS A N 1
ATOM 814 C CA . HIS A 1 100 ? 8.632 -9.430 0.913 1.00 95.25 100 HIS A CA 1
ATOM 815 C C . HIS A 1 100 ? 8.026 -8.042 1.152 1.00 95.25 100 HIS A C 1
ATOM 817 O O . HIS A 1 100 ? 8.179 -7.501 2.245 1.00 95.25 100 HIS A O 1
ATOM 823 N N . TYR A 1 101 ? 7.256 -7.522 0.191 1.00 96.06 101 TYR A N 1
ATOM 824 C CA . TYR A 1 101 ? 6.551 -6.250 0.342 1.00 96.06 101 TYR A CA 1
ATOM 825 C C . TYR A 1 101 ? 5.536 -6.278 1.492 1.00 96.06 101 TYR A C 1
ATOM 827 O O . TYR A 1 101 ? 5.544 -5.396 2.347 1.00 96.06 101 TYR A O 1
ATOM 835 N N . ALA A 1 102 ? 4.709 -7.325 1.567 1.00 94.12 102 ALA A N 1
ATOM 836 C CA . ALA A 1 102 ? 3.722 -7.479 2.637 1.00 94.12 102 ALA A CA 1
ATOM 837 C C . ALA A 1 102 ? 4.363 -7.499 4.038 1.00 94.12 102 ALA A C 1
ATOM 839 O O . ALA A 1 102 ? 3.819 -6.910 4.971 1.00 94.12 102 ALA A O 1
ATOM 840 N N . ARG A 1 103 ? 5.537 -8.130 4.188 1.00 94.38 103 ARG A N 1
ATOM 841 C CA . ARG A 1 103 ? 6.299 -8.133 5.448 1.00 94.38 103 ARG A CA 1
ATOM 842 C C . ARG A 1 103 ? 6.860 -6.758 5.803 1.00 94.38 103 ARG A C 1
ATOM 844 O O . ARG A 1 103 ? 6.778 -6.373 6.962 1.00 94.38 103 ARG A O 1
ATOM 851 N N . LEU A 1 104 ? 7.380 -6.009 4.827 1.00 95.00 104 LEU A N 1
ATOM 852 C CA . LEU A 1 104 ? 7.854 -4.635 5.053 1.00 95.00 104 LEU A CA 1
ATOM 853 C C . LEU A 1 104 ? 6.727 -3.707 5.527 1.00 95.00 104 LEU A C 1
ATOM 855 O O . LEU A 1 104 ? 6.964 -2.804 6.321 1.00 95.00 104 LEU A O 1
ATOM 859 N N . LEU A 1 105 ? 5.495 -3.962 5.082 1.00 93.19 105 LEU A N 1
ATOM 860 C CA . LEU A 1 105 ? 4.297 -3.260 5.542 1.00 93.19 105 LEU A CA 1
ATOM 861 C C . LEU A 1 105 ? 3.712 -3.810 6.856 1.00 93.19 105 LEU A C 1
ATOM 863 O O . LEU A 1 105 ? 2.659 -3.351 7.288 1.00 93.19 105 LEU A O 1
ATOM 867 N N . VAL A 1 106 ? 4.353 -4.802 7.485 1.00 87.00 106 VAL A N 1
ATOM 868 C CA . VAL A 1 106 ? 3.883 -5.449 8.727 1.00 87.00 106 VAL A CA 1
ATOM 869 C C . VAL A 1 106 ? 2.473 -6.053 8.573 1.00 87.00 106 VAL A C 1
ATOM 871 O O . VAL A 1 106 ? 1.681 -6.141 9.512 1.00 87.00 106 VAL A O 1
ATOM 874 N N . LEU A 1 107 ? 2.137 -6.497 7.358 1.00 79.06 107 LEU A N 1
ATOM 875 C CA . LEU A 1 107 ? 0.864 -7.162 7.072 1.00 79.06 107 LEU A CA 1
ATOM 876 C C . LEU A 1 107 ? 0.910 -8.660 7.369 1.00 79.06 107 LEU A C 1
ATOM 878 O O . LEU A 1 107 ? -0.143 -9.261 7.556 1.00 79.06 107 LEU A O 1
ATOM 882 N N . TRP A 1 108 ? 2.109 -9.245 7.428 1.00 67.94 108 TRP A N 1
ATOM 883 C CA . TRP A 1 108 ? 2.350 -10.641 7.787 1.00 67.94 108 TRP A CA 1
ATOM 884 C C . TRP A 1 108 ? 3.465 -10.732 8.829 1.00 67.94 108 TRP A C 1
ATOM 886 O O . TRP A 1 108 ? 4.579 -10.269 8.570 1.00 67.94 108 TRP A O 1
ATOM 896 N N . SER A 1 109 ? 3.147 -11.347 9.969 1.00 57.97 109 SER A N 1
ATOM 897 C CA . SER A 1 109 ? 4.080 -11.825 10.994 1.00 57.97 109 SER A CA 1
ATOM 898 C C . SER A 1 109 ? 4.428 -13.298 10.793 1.00 57.97 109 SER A C 1
ATOM 900 O O . SER A 1 109 ? 3.568 -14.063 10.298 1.00 57.97 109 SER A O 1
#

Sequence (109 aa):
MQLKNFVSCVTVANILKSGGFNDKYRLIDCTSRTGLRSNHKEYKELFYGKFDQLIAAETRQKKEYMKCHIPEAVHMDFHIATYPSEYSPCALYPPRIFQHYARLLVLWS

Organism: Parascaris univalens (NCBI:txid6257)

Secondary structure (DSSP, 8-state):
--------HHHHHHHHHTT--BTTB--EE------PPPPHHHHHHHTTT-HHHHHHS--HHHHHHHHS--TT-EE--HHHHEE--SS-TTEEPPHHHHHHHHHHTT---